Protein AF-A0A9X4QNJ6-F1 (afdb_monomer_lite)

pLDDT: mean 74.49, std 9.07, range [53.19, 87.25]

Sequence (95 aa):
MTDSLLGLVFEYGYVGLFLAMALGLIGIPVPDEALLTAAGYLMAQGHLKLGFTMLAAITGELDRNVAELFARQMARTPAADEVRAAAAPDAGQAR

Foldseek 3Di:
DLVVLLVLCVPVPLVSLLVSLQVCLVPPVRPNVVSVVSNVVCVVVVNDDPVSNVVSSVVSVVVSVVVVVVVVVVVVDCVV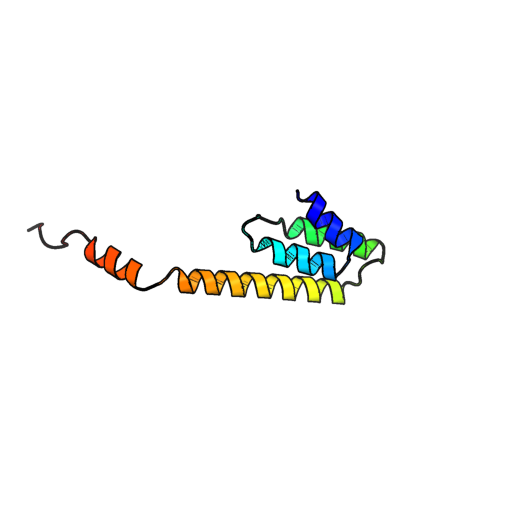VVVVVVPPPPPPPDD

Structure (mmCIF, N/CA/C/O backbone):
data_AF-A0A9X4QNJ6-F1
#
_entry.id   AF-A0A9X4QNJ6-F1
#
loop_
_atom_site.group_PDB
_atom_site.id
_atom_site.type_symbol
_atom_site.label_atom_id
_atom_site.label_alt_id
_atom_site.label_comp_id
_atom_site.label_asym_id
_atom_site.label_entity_id
_atom_site.label_seq_id
_atom_site.pdbx_PDB_ins_code
_atom_site.Cartn_x
_atom_site.Cartn_y
_atom_site.Cartn_z
_atom_site.occupancy
_atom_site.B_iso_or_equiv
_atom_site.auth_seq_id
_atom_site.auth_comp_id
_atom_site.auth_asym_id
_atom_site.auth_atom_id
_atom_site.pdbx_PDB_model_num
ATOM 1 N N . MET A 1 1 ? -14.177 5.576 -11.249 1.00 53.19 1 MET A N 1
ATOM 2 C CA . MET A 1 1 ? -13.114 4.529 -11.337 1.00 53.19 1 MET A CA 1
ATOM 3 C C . MET A 1 1 ? -12.315 4.478 -10.044 1.00 53.19 1 MET A C 1
ATOM 5 O O . MET A 1 1 ? -12.197 3.412 -9.459 1.00 53.19 1 MET A O 1
ATOM 9 N N . THR A 1 2 ? -11.858 5.625 -9.541 1.00 61.03 2 THR A N 1
ATOM 10 C CA . THR A 1 2 ? -11.403 5.803 -8.151 1.00 61.03 2 THR A CA 1
ATOM 11 C C . THR A 1 2 ? -12.442 5.338 -7.125 1.00 61.03 2 THR A C 1
ATOM 13 O O . THR A 1 2 ? -12.072 4.760 -6.110 1.00 61.03 2 THR A O 1
ATOM 16 N N . ASP A 1 3 ? -13.735 5.486 -7.428 1.00 64.19 3 ASP A N 1
ATOM 17 C CA . ASP A 1 3 ? -14.847 5.013 -6.588 1.00 64.19 3 ASP A CA 1
ATOM 18 C C . ASP A 1 3 ? -14.793 3.511 -6.282 1.00 64.19 3 ASP A C 1
ATOM 20 O O . ASP A 1 3 ? -15.149 3.096 -5.185 1.00 64.19 3 ASP A O 1
ATOM 24 N N . SER A 1 4 ? -14.311 2.686 -7.218 1.00 71.25 4 SER A N 1
ATOM 25 C CA . SER A 1 4 ? -14.221 1.231 -7.027 1.00 71.25 4 SER A CA 1
ATOM 26 C C . SER A 1 4 ? -13.068 0.844 -6.097 1.00 71.25 4 SER A C 1
ATOM 28 O O . SER A 1 4 ? -13.201 -0.083 -5.302 1.00 71.25 4 SER A O 1
ATOM 30 N N . LEU A 1 5 ? -11.952 1.578 -6.157 1.00 69.56 5 LEU A N 1
ATOM 31 C CA . LEU A 1 5 ? -10.814 1.389 -5.251 1.00 69.56 5 LEU A CA 1
ATOM 32 C C . LEU A 1 5 ? -11.145 1.891 -3.847 1.00 69.56 5 LEU A C 1
ATOM 34 O O . LEU A 1 5 ? -10.826 1.235 -2.864 1.00 69.56 5 LEU A O 1
ATOM 38 N N . LEU A 1 6 ? -11.844 3.022 -3.753 1.00 73.88 6 LEU A N 1
ATOM 39 C CA . LEU A 1 6 ? -12.366 3.519 -2.485 1.00 73.88 6 LEU A CA 1
ATOM 40 C C . LEU A 1 6 ? -13.363 2.525 -1.8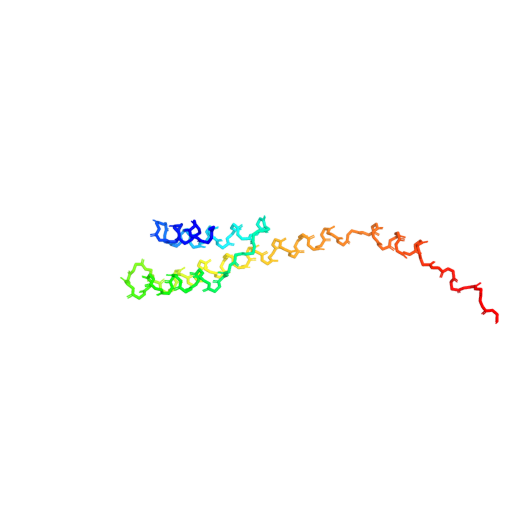84 1.00 73.88 6 LEU A C 1
ATOM 42 O O . LEU A 1 6 ? -13.249 2.213 -0.704 1.00 73.88 6 LEU A O 1
ATOM 46 N N . GLY A 1 7 ? -14.264 1.959 -2.692 1.00 72.31 7 GLY A N 1
ATOM 47 C CA . GLY A 1 7 ? -15.181 0.898 -2.266 1.00 72.31 7 GLY A CA 1
ATOM 48 C C . GLY A 1 7 ? -14.456 -0.292 -1.635 1.00 72.31 7 GLY A C 1
ATOM 49 O O . GLY A 1 7 ? -14.835 -0.726 -0.553 1.00 72.31 7 GLY A O 1
ATOM 50 N N . LEU A 1 8 ? -13.343 -0.739 -2.228 1.00 72.00 8 LEU A N 1
ATOM 51 C CA . LEU A 1 8 ? -12.504 -1.789 -1.640 1.00 72.00 8 LEU A CA 1
ATOM 52 C C . LEU A 1 8 ? -11.986 -1.411 -0.245 1.00 72.00 8 LEU A C 1
ATOM 54 O O . LEU A 1 8 ? -12.046 -2.234 0.664 1.00 72.00 8 LEU A O 1
ATOM 58 N N . VAL A 1 9 ? -11.510 -0.180 -0.043 1.00 77.69 9 VAL A N 1
ATOM 59 C CA . VAL A 1 9 ? -11.029 0.281 1.274 1.00 77.69 9 VAL A CA 1
ATOM 60 C C . VAL A 1 9 ? -12.173 0.394 2.284 1.00 77.69 9 VAL A C 1
ATOM 62 O O . VAL A 1 9 ? -12.011 0.004 3.440 1.00 77.69 9 VAL A O 1
ATOM 65 N N . PHE A 1 10 ? -13.333 0.896 1.859 1.00 75.88 10 PHE A N 1
ATOM 66 C CA . PHE A 1 10 ? -14.506 1.052 2.719 1.00 75.88 10 PHE A CA 1
ATOM 67 C C . PHE A 1 10 ? -15.135 -0.289 3.121 1.00 75.88 10 PHE A C 1
ATOM 69 O O . PHE A 1 10 ? -15.619 -0.415 4.242 1.00 75.88 10 PHE A O 1
ATOM 76 N N . GLU A 1 11 ? -15.103 -1.290 2.241 1.00 79.31 11 GLU A N 1
ATOM 77 C CA . GLU A 1 11 ? -15.763 -2.583 2.451 1.00 79.31 11 GLU A CA 1
ATOM 78 C C . GLU A 1 11 ? -14.818 -3.649 3.036 1.00 79.31 11 GLU A C 1
ATOM 80 O O . GLU A 1 11 ? -15.227 -4.447 3.877 1.00 79.31 11 GLU A O 1
ATOM 85 N N . TYR A 1 12 ? -13.530 -3.626 2.665 1.00 75.75 12 TYR A N 1
ATOM 86 C CA . TYR A 1 12 ? -12.527 -4.620 3.082 1.00 75.75 12 TYR A CA 1
ATOM 87 C C . TYR A 1 12 ? -11.419 -4.064 3.996 1.00 75.75 12 TYR A C 1
ATOM 89 O O . TYR A 1 12 ? -10.502 -4.802 4.378 1.00 75.75 12 TYR A O 1
ATOM 97 N N . GLY A 1 13 ? -11.463 -2.780 4.366 1.00 79.62 13 GLY A N 1
ATOM 98 C CA . GLY A 1 13 ? -10.541 -2.173 5.330 1.00 79.62 13 GLY A CA 1
ATOM 99 C C . GLY A 1 13 ? -9.069 -2.312 4.927 1.00 79.62 13 GLY A C 1
ATOM 100 O O . GLY A 1 13 ? -8.668 -1.892 3.843 1.00 79.62 13 GLY A O 1
ATOM 101 N N . TYR A 1 14 ? -8.242 -2.916 5.790 1.00 73.88 14 TYR A N 1
ATOM 102 C CA . TYR A 1 14 ? -6.797 -3.070 5.545 1.00 73.88 14 TYR A CA 1
ATOM 103 C C . TYR A 1 14 ? -6.472 -3.904 4.302 1.00 73.88 14 TYR A C 1
ATOM 105 O O . TYR A 1 14 ? -5.541 -3.576 3.572 1.00 73.88 14 TYR A O 1
ATOM 113 N N . VAL A 1 15 ? -7.237 -4.974 4.058 1.00 76.31 15 VAL A N 1
ATOM 114 C CA . VAL A 1 15 ? -7.035 -5.843 2.888 1.00 76.31 15 VAL A CA 1
ATOM 115 C C . VAL A 1 15 ? -7.433 -5.094 1.620 1.00 76.31 15 VAL A C 1
ATOM 117 O O . VAL A 1 15 ? -6.734 -5.171 0.615 1.00 76.31 15 VAL A O 1
ATOM 120 N N . GLY A 1 16 ? -8.507 -4.306 1.698 1.00 80.06 16 GLY A N 1
ATOM 121 C CA . GLY A 1 16 ? -8.932 -3.410 0.629 1.00 80.06 16 GLY A CA 1
ATOM 122 C C . GLY A 1 16 ? -7.886 -2.356 0.288 1.00 80.06 16 GLY A C 1
ATOM 123 O O . GLY A 1 16 ? -7.603 -2.144 -0.884 1.00 80.06 16 GLY A O 1
ATOM 124 N N . LEU A 1 17 ? -7.262 -1.750 1.303 1.00 78.94 17 LEU A N 1
ATOM 125 C CA . LEU A 1 17 ? -6.177 -0.785 1.123 1.00 78.94 17 LEU A CA 1
ATOM 126 C C . LEU A 1 17 ? -4.951 -1.421 0.462 1.00 78.94 17 LEU A C 1
ATOM 128 O O . LEU A 1 17 ? -4.446 -0.880 -0.516 1.00 78.94 17 LEU A O 1
ATOM 132 N N . PHE A 1 18 ? -4.516 -2.588 0.941 1.00 77.31 18 PHE A N 1
ATOM 133 C CA . PHE A 1 18 ? -3.397 -3.319 0.345 1.00 77.31 18 PHE A CA 1
ATOM 134 C C . PHE A 1 18 ? -3.673 -3.696 -1.118 1.00 77.31 18 PHE A C 1
ATOM 136 O O . PHE A 1 18 ? -2.852 -3.428 -1.991 1.00 77.31 18 PHE A O 1
ATOM 143 N N . LEU A 1 19 ? -4.851 -4.259 -1.409 1.00 76.81 19 LEU A N 1
ATOM 144 C CA . LEU A 1 19 ? -5.229 -4.637 -2.771 1.00 76.81 19 LEU A CA 1
ATOM 145 C C . LEU A 1 19 ? -5.401 -3.422 -3.684 1.00 76.81 19 LEU A C 1
ATOM 147 O O . LEU A 1 19 ? -4.993 -3.484 -4.839 1.00 76.81 19 LEU A O 1
ATOM 151 N N . ALA A 1 20 ? -5.963 -2.319 -3.187 1.00 76.69 20 ALA A N 1
ATOM 152 C CA . ALA A 1 20 ? -6.101 -1.086 -3.956 1.00 76.69 20 ALA A CA 1
ATOM 153 C C . ALA A 1 20 ? -4.732 -0.493 -4.330 1.00 76.69 20 ALA A C 1
ATOM 155 O O . ALA A 1 20 ? -4.559 -0.039 -5.460 1.00 76.69 20 ALA A O 1
ATOM 156 N N . MET A 1 21 ? -3.754 -0.564 -3.419 1.00 73.81 21 MET A N 1
ATOM 157 C CA . MET A 1 21 ? -2.368 -0.157 -3.679 1.00 73.81 21 MET A CA 1
ATOM 158 C C . MET A 1 21 ? -1.683 -1.112 -4.674 1.00 73.81 21 MET A C 1
ATOM 160 O O . MET A 1 21 ? -1.066 -0.664 -5.638 1.00 73.81 21 MET A O 1
ATOM 164 N N . ALA A 1 22 ? -1.863 -2.428 -4.510 1.00 72.31 22 ALA A N 1
ATOM 165 C CA . ALA A 1 22 ? -1.279 -3.448 -5.386 1.00 72.31 22 ALA A CA 1
ATOM 166 C C . ALA A 1 22 ? -1.863 -3.435 -6.817 1.00 72.31 22 ALA A C 1
ATOM 168 O O . ALA A 1 22 ? -1.138 -3.624 -7.793 1.00 72.31 22 ALA A O 1
ATOM 169 N N . LEU A 1 23 ? -3.164 -3.165 -6.973 1.00 70.75 23 LEU A N 1
ATOM 170 C CA . LEU A 1 23 ? -3.844 -3.065 -8.274 1.00 70.75 23 LEU A CA 1
ATOM 171 C C . LEU A 1 23 ? -3.392 -1.847 -9.093 1.00 70.75 23 LEU A C 1
ATOM 173 O O . LEU A 1 23 ? -3.494 -1.867 -10.322 1.00 70.75 23 LEU A O 1
ATOM 177 N N . GLY A 1 24 ? -2.838 -0.816 -8.445 1.00 63.50 24 GLY A N 1
ATOM 178 C CA . GLY A 1 24 ? -2.255 0.342 -9.126 1.00 63.50 24 GLY A CA 1
ATOM 179 C C . GLY A 1 24 ? -1.031 0.020 -9.987 1.00 63.50 24 GLY A C 1
ATOM 180 O O . GLY A 1 24 ? -0.626 0.840 -10.812 1.00 63.50 24 GLY A O 1
ATOM 181 N N . LEU A 1 25 ? -0.475 -1.186 -9.858 1.00 60.69 25 LEU A N 1
ATOM 182 C CA . LEU A 1 25 ? 0.626 -1.688 -10.676 1.00 60.69 25 LEU A CA 1
ATOM 183 C C . LEU A 1 25 ? 0.199 -2.074 -12.110 1.00 60.69 25 LEU A C 1
ATOM 185 O O . LEU A 1 25 ? 1.030 -2.069 -13.013 1.00 60.69 25 LEU A O 1
ATOM 189 N N . ILE A 1 26 ? -1.089 -2.350 -12.370 1.00 64.06 26 ILE A N 1
ATOM 190 C CA . ILE A 1 26 ? -1.595 -2.849 -13.674 1.00 64.06 26 ILE A CA 1
ATOM 191 C C . ILE A 1 26 ? -1.762 -1.709 -14.715 1.00 64.06 26 ILE A C 1
ATOM 193 O O . ILE A 1 26 ? -2.448 -1.840 -15.724 1.00 64.06 26 ILE A O 1
ATOM 197 N N . GLY A 1 27 ? -1.110 -0.561 -14.506 1.00 57.38 27 GLY A N 1
ATOM 198 C CA . GLY A 1 27 ? -1.097 0.554 -15.463 1.00 57.38 27 GLY A CA 1
ATOM 199 C C . GLY A 1 27 ? -2.227 1.571 -15.291 1.00 57.38 27 GLY A C 1
ATOM 200 O O . GLY A 1 27 ? -2.369 2.467 -16.121 1.00 57.38 27 GLY A O 1
ATOM 201 N N . ILE A 1 28 ? -3.005 1.478 -14.208 1.00 63.00 28 ILE A N 1
ATOM 202 C CA . ILE A 1 28 ? -3.902 2.560 -13.790 1.00 63.00 28 ILE A CA 1
ATOM 203 C C . ILE A 1 28 ? -3.120 3.475 -12.837 1.00 63.00 28 ILE A C 1
ATOM 205 O O . ILE A 1 28 ? -2.640 2.985 -11.814 1.00 63.00 28 ILE A O 1
ATOM 209 N N . PRO A 1 29 ? -2.985 4.785 -13.128 1.00 63.34 29 PRO A N 1
ATOM 210 C CA . PRO A 1 29 ? -2.425 5.739 -12.179 1.00 63.34 29 PRO A CA 1
ATOM 211 C C . PRO A 1 29 ? -3.402 5.872 -11.010 1.00 63.34 29 PRO A C 1
ATOM 213 O O . PRO A 1 29 ? -4.391 6.603 -11.072 1.00 63.34 29 PRO A O 1
ATOM 216 N N . VAL A 1 30 ? -3.170 5.077 -9.972 1.00 68.12 30 VAL A N 1
ATOM 217 C CA . VAL A 1 30 ? -3.924 5.151 -8.727 1.00 68.12 30 VAL A CA 1
ATOM 218 C C . VAL A 1 30 ? -3.388 6.342 -7.935 1.00 68.12 30 VAL A C 1
ATOM 220 O O . VAL A 1 30 ? -2.179 6.442 -7.757 1.00 68.12 30 VAL A O 1
ATOM 223 N N . PRO A 1 31 ? -4.254 7.272 -7.502 1.00 73.12 31 PRO A N 1
ATOM 224 C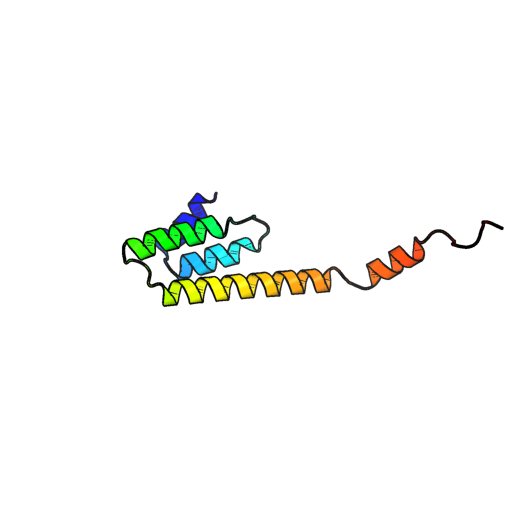 CA . PRO A 1 31 ? -3.843 8.381 -6.656 1.00 73.12 31 PRO A CA 1
ATOM 225 C C . PRO A 1 31 ? -3.662 7.870 -5.226 1.00 73.12 31 PRO A C 1
ATOM 227 O O . PRO A 1 31 ? -4.625 7.756 -4.458 1.00 73.12 31 PRO A O 1
ATOM 230 N N . ASP A 1 32 ? -2.423 7.537 -4.885 1.00 77.25 32 ASP A N 1
ATOM 231 C CA . ASP A 1 32 ? -2.026 6.994 -3.586 1.00 77.25 32 ASP A CA 1
ATOM 232 C C . ASP A 1 32 ? -2.404 7.955 -2.442 1.00 77.25 32 ASP A C 1
ATOM 234 O O . ASP A 1 32 ? -2.847 7.525 -1.372 1.00 77.25 32 ASP A O 1
ATOM 238 N N . GLU A 1 33 ? -2.377 9.269 -2.699 1.00 81.56 33 GLU A N 1
ATOM 239 C CA . GLU A 1 33 ? -2.823 10.289 -1.749 1.00 81.56 33 GLU A CA 1
ATOM 240 C C . GLU A 1 33 ? -4.321 10.181 -1.440 1.00 81.56 33 GLU A C 1
ATOM 242 O O . GLU A 1 33 ? -4.734 10.397 -0.298 1.00 81.56 33 GLU A O 1
ATOM 247 N N . ALA A 1 34 ? -5.154 9.823 -2.423 1.00 80.75 34 ALA A N 1
ATOM 248 C CA . ALA A 1 34 ? -6.599 9.700 -2.232 1.00 80.75 34 ALA A CA 1
ATOM 249 C C . ALA A 1 34 ? -6.956 8.465 -1.392 1.00 80.75 34 ALA A C 1
ATOM 251 O O . ALA A 1 34 ? -7.829 8.539 -0.525 1.00 80.75 34 ALA A O 1
ATOM 252 N N . LEU A 1 35 ? -6.250 7.350 -1.603 1.00 81.88 35 LEU A N 1
ATOM 253 C CA . LEU A 1 35 ? -6.406 6.129 -0.809 1.00 81.88 35 LEU A CA 1
ATOM 254 C C . LEU A 1 35 ? -5.958 6.333 0.639 1.00 81.88 35 LEU A C 1
ATOM 256 O O . LEU A 1 35 ? -6.685 5.965 1.562 1.00 81.88 35 LEU A O 1
ATOM 260 N N . LEU A 1 36 ? -4.811 6.982 0.851 1.00 83.81 36 LEU A N 1
ATOM 261 C CA . LEU A 1 36 ? -4.336 7.336 2.190 1.00 83.81 36 LEU A CA 1
ATOM 262 C C . LEU A 1 36 ? -5.260 8.343 2.884 1.00 83.81 36 LEU A C 1
ATOM 264 O O . LEU A 1 36 ? -5.496 8.224 4.086 1.00 83.81 36 LEU A O 1
ATOM 268 N N . THR A 1 37 ? -5.846 9.285 2.141 1.00 87.25 37 THR A N 1
ATOM 269 C CA . THR A 1 37 ? -6.843 10.228 2.675 1.00 87.25 37 THR A CA 1
ATOM 270 C C . THR A 1 37 ? -8.119 9.504 3.113 1.00 87.25 37 THR A C 1
ATOM 272 O O . THR A 1 37 ? -8.623 9.749 4.210 1.00 87.25 37 THR A O 1
ATOM 275 N N . ALA A 1 38 ? -8.621 8.565 2.308 1.00 83.44 38 ALA A N 1
ATOM 276 C CA . ALA A 1 38 ? -9.785 7.752 2.658 1.00 83.44 38 ALA A CA 1
ATOM 277 C C . ALA A 1 38 ? -9.509 6.812 3.843 1.00 83.44 38 ALA A C 1
ATOM 279 O O . ALA A 1 38 ? -10.331 6.699 4.754 1.00 83.44 38 ALA A O 1
ATOM 280 N N . ALA A 1 39 ? -8.324 6.201 3.892 1.00 83.88 39 ALA A N 1
ATOM 281 C CA . ALA A 1 39 ? -7.872 5.446 5.054 1.00 83.88 39 ALA A CA 1
ATOM 282 C C . ALA A 1 39 ? -7.779 6.346 6.300 1.00 83.88 39 ALA A C 1
ATOM 284 O O . ALA A 1 39 ? -8.211 5.946 7.378 1.00 83.88 39 ALA A O 1
ATOM 285 N N . GLY A 1 40 ? -7.294 7.582 6.146 1.00 84.00 40 GLY A N 1
ATOM 286 C CA . GLY A 1 40 ? -7.296 8.639 7.163 1.00 84.00 40 GLY A CA 1
ATOM 287 C C . GLY A 1 40 ? -8.680 8.918 7.737 1.00 84.00 40 GLY A C 1
ATOM 288 O O . GLY A 1 40 ? -8.862 8.929 8.955 1.00 84.00 40 GLY A O 1
ATOM 289 N N . TYR A 1 41 ? -9.671 9.068 6.861 1.00 85.81 41 TYR A N 1
ATOM 290 C CA . TYR A 1 41 ? -11.067 9.246 7.245 1.00 85.81 41 TYR A CA 1
ATOM 291 C C . TYR A 1 41 ? -11.610 8.044 8.036 1.00 85.81 41 TYR A C 1
ATOM 293 O O . TYR A 1 41 ? -12.202 8.213 9.102 1.00 85.81 41 TYR A O 1
ATOM 301 N N . LEU A 1 42 ? -11.347 6.821 7.573 1.00 82.50 42 LEU A N 1
ATOM 302 C CA . LEU A 1 42 ? -11.778 5.601 8.261 1.00 82.50 42 LEU A CA 1
ATOM 303 C C . LEU A 1 42 ? -11.070 5.387 9.610 1.00 82.50 42 LEU A C 1
ATOM 305 O O . LEU A 1 42 ? -11.683 4.877 10.550 1.00 82.50 42 LEU A O 1
ATOM 309 N N . MET A 1 43 ? -9.811 5.817 9.740 1.00 86.81 43 MET A N 1
ATOM 310 C CA . MET A 1 43 ? -9.098 5.854 11.022 1.00 86.81 43 MET A CA 1
ATOM 311 C C . MET A 1 43 ? -9.732 6.854 11.990 1.00 86.81 43 MET A C 1
ATOM 313 O O . MET A 1 43 ? -9.919 6.529 13.161 1.00 86.81 43 MET A O 1
ATOM 317 N N . ALA A 1 44 ? -10.116 8.040 11.508 1.00 83.88 44 ALA A N 1
ATOM 318 C CA . ALA A 1 44 ? -10.806 9.043 12.320 1.00 83.88 44 ALA A CA 1
ATOM 319 C C . ALA A 1 44 ? -12.178 8.552 12.819 1.00 83.88 44 ALA A C 1
ATOM 321 O O . ALA A 1 44 ? -12.609 8.929 13.906 1.00 83.88 44 ALA A O 1
ATOM 322 N N . GLN A 1 45 ? -12.837 7.668 12.065 1.00 85.75 45 GLN A N 1
ATOM 323 C CA . GLN A 1 45 ? -14.068 6.994 12.489 1.00 85.75 45 GLN A CA 1
ATOM 324 C C . GLN A 1 45 ? -13.841 5.742 13.356 1.00 85.75 45 GLN A C 1
ATOM 326 O O . GLN A 1 45 ? -14.806 5.104 13.765 1.00 85.75 45 GLN A O 1
ATOM 331 N N . GLY A 1 46 ? -12.588 5.373 13.643 1.00 83.38 46 GLY A N 1
ATOM 332 C CA . GLY A 1 46 ? -12.242 4.221 14.482 1.00 83.38 46 GLY A CA 1
ATOM 333 C C . GLY A 1 46 ? -12.314 2.857 13.783 1.00 83.38 46 GLY A C 1
ATOM 334 O O . GLY A 1 46 ? -12.122 1.834 14.438 1.00 83.38 46 GLY A O 1
ATOM 335 N N . HIS A 1 47 ? -12.550 2.824 12.469 1.00 79.19 47 HIS A N 1
ATOM 336 C CA . HIS A 1 47 ? -12.649 1.586 11.687 1.00 79.19 47 HIS A CA 1
ATOM 337 C C . HIS A 1 47 ? -11.273 1.013 11.313 1.00 79.19 47 HIS A C 1
ATOM 339 O O . HIS A 1 47 ? -11.127 -0.199 11.160 1.00 79.19 47 HIS A O 1
ATOM 345 N N . LEU A 1 48 ? -10.248 1.866 11.207 1.00 81.94 48 LEU A N 1
ATOM 346 C CA . LEU A 1 48 ? -8.855 1.458 11.012 1.00 81.94 48 LEU A CA 1
ATOM 347 C C . LEU A 1 48 ? -7.956 1.958 12.155 1.00 81.94 48 LEU A C 1
ATOM 349 O O . LEU A 1 48 ? -8.146 3.032 12.717 1.00 81.94 48 LEU A O 1
ATOM 353 N N . LYS A 1 49 ? -6.927 1.177 12.477 1.00 84.44 49 LYS A N 1
ATOM 354 C CA . LYS A 1 49 ? -5.862 1.492 13.426 1.00 84.44 49 LYS A CA 1
ATOM 355 C C . LYS A 1 49 ? -4.616 1.885 12.649 1.00 84.44 49 LYS A C 1
ATOM 357 O O . LYS A 1 49 ? -4.136 1.115 11.819 1.00 84.44 49 LYS A O 1
ATOM 362 N N . LEU A 1 50 ? -4.043 3.025 13.025 1.00 83.00 50 LEU A N 1
ATOM 363 C CA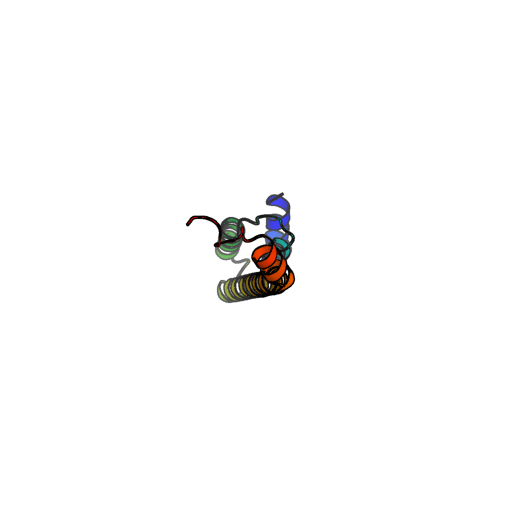 . LEU A 1 50 ? -2.875 3.632 12.382 1.00 83.00 50 LEU A CA 1
ATOM 364 C C . LEU A 1 50 ? -1.729 2.648 12.112 1.00 83.00 50 LEU A C 1
ATOM 366 O O . LEU A 1 50 ? -1.196 2.626 11.009 1.00 83.00 50 LEU A O 1
ATOM 370 N N . GLY A 1 51 ? -1.384 1.801 13.088 1.00 83.44 51 GLY A N 1
ATOM 371 C CA . GLY A 1 51 ? -0.271 0.856 12.948 1.00 83.44 51 GLY A CA 1
ATOM 372 C C . GLY A 1 51 ? -0.464 -0.162 11.819 1.00 83.44 51 GLY A C 1
ATOM 373 O O . GLY A 1 51 ? 0.454 -0.392 11.036 1.00 83.44 51 GLY A O 1
ATOM 374 N N . PHE A 1 52 ? -1.664 -0.734 11.690 1.00 79.62 52 PHE A N 1
ATOM 375 C CA . PHE A 1 52 ? -1.961 -1.700 10.627 1.00 79.62 52 PHE A CA 1
ATOM 376 C C . PHE A 1 52 ? -2.117 -1.016 9.267 1.00 79.62 52 PHE A C 1
ATOM 378 O O . PHE A 1 52 ? -1.664 -1.558 8.263 1.00 79.62 52 PHE A O 1
ATOM 385 N N . THR A 1 53 ? -2.680 0.195 9.236 1.00 83.81 53 THR A N 1
ATOM 386 C CA . THR A 1 53 ? -2.756 1.019 8.021 1.00 83.81 53 THR A CA 1
ATOM 387 C C . THR A 1 53 ? -1.363 1.359 7.490 1.00 83.81 53 THR A C 1
ATOM 389 O O . THR A 1 53 ? -1.112 1.198 6.301 1.00 83.81 53 THR A O 1
ATOM 392 N N . MET A 1 54 ? -0.437 1.771 8.366 1.00 83.69 54 MET A N 1
ATOM 393 C CA . MET A 1 54 ? 0.957 2.038 7.993 1.00 83.69 54 MET A CA 1
ATOM 394 C C . MET A 1 54 ? 1.644 0.793 7.441 1.00 83.69 54 MET A C 1
ATOM 396 O O . MET A 1 54 ? 2.301 0.876 6.409 1.00 83.69 54 MET A O 1
ATOM 400 N N . LEU A 1 55 ? 1.487 -0.358 8.102 1.00 85.25 55 LEU A N 1
ATOM 401 C CA . LEU A 1 55 ? 2.087 -1.604 7.627 1.00 85.25 55 LEU A CA 1
ATOM 402 C C . LEU A 1 55 ? 1.566 -1.989 6.241 1.00 85.25 55 LEU A C 1
ATOM 404 O O . LEU A 1 55 ? 2.375 -2.314 5.376 1.00 85.25 55 LEU A O 1
ATOM 408 N N . ALA A 1 56 ? 0.251 -1.906 6.019 1.00 81.19 56 ALA A N 1
ATOM 409 C CA . ALA A 1 56 ? -0.372 -2.210 4.732 1.00 81.19 56 ALA A CA 1
ATOM 410 C C . ALA A 1 56 ? 0.089 -1.251 3.621 1.00 81.19 56 ALA A C 1
ATOM 412 O O . ALA A 1 56 ? 0.405 -1.698 2.522 1.00 81.19 56 ALA A O 1
ATOM 413 N N . ALA A 1 57 ? 0.183 0.050 3.916 1.00 82.81 57 ALA A N 1
ATOM 414 C CA . ALA A 1 57 ? 0.660 1.049 2.962 1.00 82.81 57 ALA A CA 1
ATOM 415 C C . ALA A 1 57 ? 2.142 0.837 2.602 1.00 82.81 57 ALA A C 1
ATOM 417 O O . ALA A 1 57 ? 2.494 0.814 1.428 1.00 82.81 57 ALA A O 1
ATOM 418 N N . ILE A 1 58 ? 3.006 0.610 3.599 1.00 85.56 58 ILE A N 1
ATOM 419 C CA . ILE A 1 58 ? 4.442 0.380 3.378 1.00 85.56 58 ILE A CA 1
ATOM 420 C C . ILE A 1 58 ? 4.683 -0.895 2.563 1.00 85.56 58 ILE A C 1
ATOM 422 O O . ILE A 1 58 ? 5.515 -0.893 1.660 1.00 85.56 58 ILE A O 1
ATOM 426 N N . THR A 1 59 ? 3.975 -1.984 2.873 1.00 81.94 59 THR A N 1
ATOM 427 C CA . THR A 1 59 ? 4.134 -3.246 2.130 1.00 81.94 59 THR A CA 1
ATOM 428 C C . THR A 1 59 ? 3.601 -3.149 0.706 1.00 81.94 59 THR A C 1
ATOM 430 O O . THR A 1 59 ? 4.282 -3.610 -0.205 1.00 81.94 59 THR A O 1
ATOM 433 N N . GLY A 1 60 ? 2.456 -2.492 0.490 1.00 80.19 60 GLY A N 1
ATOM 434 C CA . GLY A 1 60 ? 1.931 -2.252 -0.857 1.00 80.19 60 GLY A CA 1
ATOM 435 C C . GLY A 1 60 ? 2.885 -1.428 -1.731 1.00 80.19 60 GLY A C 1
ATOM 436 O O . GLY A 1 60 ? 3.146 -1.788 -2.878 1.00 80.19 60 GLY A O 1
ATOM 437 N N . GLU A 1 61 ? 3.470 -0.367 -1.173 1.00 81.75 61 GLU A N 1
ATOM 438 C CA . GLU A 1 61 ? 4.409 0.503 -1.891 1.00 81.75 61 GLU A CA 1
ATOM 439 C C . GLU A 1 61 ? 5.752 -0.188 -2.177 1.00 81.75 61 GLU A C 1
ATOM 441 O O . GLU A 1 61 ? 6.378 0.018 -3.222 1.00 81.75 61 GLU A O 1
ATOM 446 N N . LEU A 1 62 ? 6.206 -1.045 -1.258 1.00 84.56 62 LEU A N 1
ATOM 447 C CA . LEU A 1 62 ? 7.416 -1.838 -1.448 1.00 84.56 62 LEU A CA 1
ATOM 448 C C . LEU A 1 62 ? 7.246 -2.840 -2.596 1.00 84.56 62 LEU A C 1
ATOM 450 O O . LEU A 1 62 ? 8.106 -2.899 -3.476 1.00 84.56 62 LEU A O 1
ATOM 454 N N . ASP A 1 63 ? 6.130 -3.573 -2.621 1.00 81.25 63 ASP A N 1
ATOM 455 C CA . ASP A 1 63 ? 5.820 -4.522 -3.697 1.00 81.25 63 ASP A CA 1
ATOM 456 C C . ASP A 1 63 ? 5.750 -3.817 -5.057 1.00 81.25 63 ASP A C 1
ATOM 458 O O . ASP A 1 63 ? 6.317 -4.298 -6.044 1.00 81.25 63 ASP A O 1
ATOM 462 N N . ARG A 1 64 ? 5.129 -2.633 -5.102 1.00 78.94 64 ARG A N 1
ATOM 463 C CA . ARG A 1 64 ? 5.026 -1.818 -6.317 1.00 78.94 64 ARG A CA 1
ATOM 464 C C . ARG A 1 64 ? 6.400 -1.421 -6.860 1.00 78.94 64 ARG A C 1
ATOM 466 O O . ARG A 1 64 ? 6.689 -1.648 -8.036 1.00 78.94 64 ARG A O 1
ATOM 473 N N . ASN A 1 65 ? 7.263 -0.867 -6.010 1.00 83.88 65 ASN A N 1
ATOM 474 C CA . ASN A 1 65 ? 8.585 -0.390 -6.417 1.00 83.88 65 ASN A CA 1
ATOM 475 C C . ASN A 1 65 ? 9.521 -1.532 -6.835 1.00 83.88 65 ASN A C 1
ATOM 477 O O . ASN A 1 65 ? 10.294 -1.379 -7.783 1.00 83.88 65 ASN A O 1
ATOM 481 N N . VAL A 1 66 ? 9.440 -2.690 -6.171 1.00 85.88 66 VAL A N 1
ATOM 482 C CA . VAL A 1 66 ? 10.212 -3.884 -6.548 1.00 85.88 66 VAL A CA 1
ATOM 483 C C . VAL A 1 66 ? 9.759 -4.411 -7.909 1.00 85.88 66 VAL A C 1
ATOM 485 O O . VAL A 1 66 ? 10.603 -4.689 -8.764 1.00 85.88 66 VAL A O 1
ATOM 488 N N . ALA A 1 67 ? 8.449 -4.493 -8.148 1.00 80.69 67 ALA A N 1
ATOM 489 C CA . ALA A 1 67 ? 7.911 -4.929 -9.431 1.00 80.69 67 ALA A CA 1
ATOM 490 C C . ALA A 1 67 ? 8.282 -3.969 -10.573 1.00 80.69 67 ALA A C 1
ATOM 492 O O . ALA A 1 67 ? 8.693 -4.411 -11.649 1.00 80.69 67 ALA A O 1
ATOM 493 N N . GLU A 1 68 ? 8.206 -2.657 -10.338 1.00 81.12 68 GLU A N 1
ATOM 494 C CA . GLU A 1 68 ? 8.579 -1.656 -11.336 1.00 81.12 68 GLU A CA 1
ATOM 495 C C . GLU A 1 68 ? 10.088 -1.659 -11.618 1.00 81.12 68 GLU A C 1
ATOM 497 O O . GLU A 1 68 ? 10.509 -1.589 -12.775 1.00 81.12 68 GLU A O 1
ATOM 502 N N . LEU A 1 69 ? 10.927 -1.807 -10.590 1.00 82.75 69 LEU A N 1
ATOM 503 C CA . LEU A 1 69 ? 12.374 -1.944 -10.759 1.00 82.75 69 LEU A CA 1
ATOM 504 C C . LEU A 1 69 ? 12.734 -3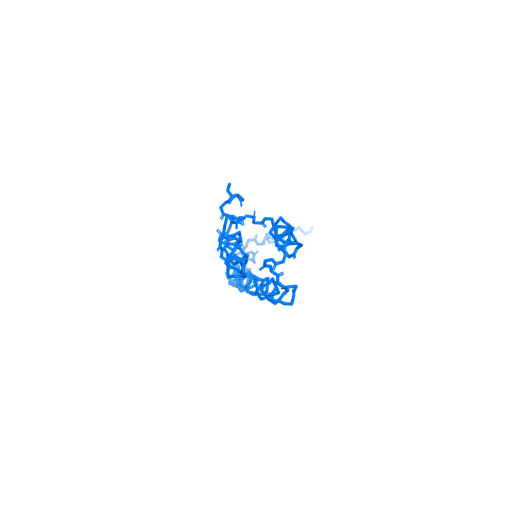.197 -11.563 1.00 82.75 69 LEU A C 1
ATOM 506 O O . LEU A 1 69 ? 13.586 -3.141 -12.453 1.00 82.75 69 LEU A O 1
ATOM 510 N N . PHE A 1 70 ? 12.075 -4.314 -11.274 1.00 82.31 70 PHE A N 1
ATOM 511 C CA . PHE A 1 70 ? 12.275 -5.567 -11.988 1.00 82.31 70 PHE A CA 1
ATOM 512 C C . PHE A 1 70 ? 11.866 -5.443 -13.465 1.00 82.31 70 PHE A C 1
ATOM 514 O O . PHE A 1 70 ? 12.628 -5.817 -14.360 1.00 82.31 70 PHE A O 1
ATOM 521 N N . ALA A 1 71 ? 10.721 -4.813 -13.743 1.00 78.31 71 ALA A N 1
ATOM 522 C CA . ALA A 1 71 ? 10.294 -4.494 -15.104 1.00 78.31 71 ALA A CA 1
ATOM 523 C C . ALA A 1 71 ? 11.301 -3.579 -15.829 1.00 78.31 71 ALA A C 1
ATOM 525 O O . ALA A 1 71 ? 11.644 -3.826 -16.987 1.00 78.31 71 ALA A O 1
ATOM 526 N N . ARG A 1 72 ? 11.849 -2.570 -15.135 1.00 81.00 72 ARG A N 1
ATOM 527 C CA . ARG A 1 72 ? 12.903 -1.685 -15.664 1.00 81.00 72 ARG A CA 1
ATOM 528 C C . ARG A 1 72 ? 14.207 -2.433 -15.963 1.00 81.00 72 ARG A C 1
ATOM 530 O O . ARG A 1 72 ? 14.874 -2.096 -16.939 1.00 81.00 72 ARG A O 1
ATOM 537 N N . GLN A 1 73 ? 14.577 -3.438 -15.165 1.00 80.50 73 GLN A N 1
ATOM 538 C CA . GLN A 1 73 ? 15.749 -4.283 -15.431 1.00 80.50 73 GLN A CA 1
ATOM 539 C C . GLN A 1 73 ? 15.561 -5.148 -16.679 1.00 80.50 73 GLN A C 1
ATOM 541 O O . GLN A 1 73 ? 16.463 -5.209 -17.510 1.00 80.50 73 GLN A O 1
ATOM 546 N N . MET A 1 74 ? 14.389 -5.760 -16.856 1.00 75.19 74 MET A N 1
ATOM 547 C CA . MET A 1 74 ? 14.099 -6.564 -18.049 1.00 75.19 74 MET A CA 1
ATOM 548 C C . MET A 1 74 ? 14.033 -5.715 -19.328 1.00 75.19 74 MET A C 1
ATOM 550 O O . MET A 1 74 ? 14.484 -6.157 -20.386 1.00 75.19 74 MET A O 1
ATOM 554 N N . ALA A 1 75 ? 13.545 -4.474 -19.225 1.00 72.19 75 ALA A N 1
ATOM 555 C CA . ALA A 1 75 ? 13.502 -3.522 -20.335 1.00 72.19 75 ALA A CA 1
ATOM 556 C C . ALA A 1 75 ? 14.888 -2.993 -20.765 1.00 72.19 75 ALA A C 1
ATOM 558 O O . ALA A 1 75 ? 15.027 -2.500 -21.882 1.00 72.19 75 ALA A O 1
ATOM 559 N N . ARG A 1 76 ? 15.927 -3.115 -19.923 1.00 67.19 76 ARG A N 1
ATOM 560 C CA . ARG A 1 76 ? 17.335 -2.823 -20.270 1.00 67.19 76 ARG A CA 1
ATOM 561 C C . ARG A 1 76 ? 18.077 -4.055 -20.803 1.00 67.19 76 ARG A C 1
ATOM 563 O O . ARG A 1 76 ? 19.235 -4.290 -20.467 1.00 67.19 76 ARG A O 1
ATOM 570 N N . THR A 1 77 ? 17.418 -4.887 -21.601 1.00 65.50 77 THR A N 1
ATOM 571 C CA . THR A 1 77 ? 18.095 -6.026 -22.227 1.00 65.50 77 THR A CA 1
ATOM 572 C C . THR A 1 77 ? 19.132 -5.531 -23.257 1.00 65.50 77 THR A C 1
ATOM 574 O O . THR A 1 77 ? 18.871 -4.561 -23.975 1.00 65.50 77 THR A O 1
ATOM 577 N N . PRO A 1 78 ? 20.301 -6.198 -23.362 1.00 59.25 78 PRO A N 1
ATOM 578 C CA . PRO A 1 78 ? 21.476 -5.738 -24.120 1.00 59.25 78 PRO A CA 1
ATOM 579 C C . PRO A 1 78 ? 21.248 -5.559 -25.632 1.00 59.25 78 PRO A C 1
ATOM 581 O O . PRO A 1 78 ? 22.047 -4.911 -26.300 1.00 59.25 78 PRO A O 1
ATOM 584 N N . ALA A 1 79 ? 20.128 -6.051 -26.172 1.00 61.28 79 ALA A N 1
ATOM 585 C CA . ALA A 1 79 ? 19.742 -5.839 -27.566 1.00 61.28 79 ALA A CA 1
ATOM 586 C C . ALA A 1 79 ? 19.493 -4.355 -27.906 1.00 61.28 79 ALA A C 1
ATOM 588 O O . ALA A 1 79 ? 19.734 -3.937 -29.037 1.00 61.28 79 ALA A O 1
ATOM 589 N N . ALA A 1 80 ? 19.038 -3.538 -26.946 1.00 60.91 80 ALA A N 1
ATOM 590 C CA . ALA A 1 80 ? 18.819 -2.107 -27.174 1.00 60.91 80 ALA A CA 1
ATOM 591 C C . ALA A 1 80 ? 20.140 -1.332 -27.307 1.00 60.91 80 ALA A C 1
ATOM 593 O O . ALA A 1 80 ? 20.228 -0.404 -28.113 1.00 60.91 80 ALA A O 1
ATOM 594 N N . ASP A 1 81 ? 21.168 -1.741 -26.558 1.00 63.03 81 ASP A N 1
ATOM 595 C CA . ASP A 1 81 ? 22.505 -1.153 -26.637 1.00 63.03 81 ASP A CA 1
ATOM 596 C C . ASP A 1 81 ? 23.215 -1.571 -27.930 1.00 63.03 81 ASP A C 1
ATOM 598 O O . ASP A 1 81 ? 23.870 -0.744 -28.555 1.00 63.03 81 ASP A O 1
ATOM 602 N N . GLU A 1 82 ? 23.019 -2.809 -28.392 1.00 65.12 82 GLU A N 1
ATOM 603 C CA . GLU A 1 82 ? 23.606 -3.320 -29.638 1.00 65.12 82 GLU A CA 1
ATOM 604 C C . GLU A 1 82 ? 22.985 -2.669 -30.887 1.00 65.12 82 GLU A C 1
ATOM 606 O O . GLU A 1 82 ? 23.703 -2.231 -31.785 1.00 65.12 82 GLU A O 1
ATOM 611 N N . VAL A 1 83 ? 21.657 -2.486 -30.914 1.00 65.00 83 VAL A N 1
ATOM 612 C CA . VAL A 1 83 ? 20.966 -1.745 -31.988 1.00 65.00 83 VAL A CA 1
ATOM 613 C C . VAL A 1 83 ? 21.329 -0.256 -31.960 1.00 65.00 83 VAL A C 1
ATOM 615 O O . VAL A 1 83 ? 21.474 0.360 -33.013 1.00 65.00 83 VAL A O 1
ATOM 618 N N . ARG A 1 84 ? 21.530 0.338 -30.777 1.00 63.66 84 ARG A N 1
ATOM 619 C CA . ARG A 1 84 ? 21.949 1.743 -30.637 1.00 63.66 84 ARG A CA 1
ATOM 620 C C . ARG A 1 84 ? 23.428 1.961 -30.964 1.00 63.66 84 ARG A C 1
ATOM 622 O O . ARG A 1 84 ? 23.764 3.019 -31.489 1.00 63.66 84 ARG A O 1
ATOM 629 N N . ALA A 1 85 ? 24.282 0.970 -30.712 1.00 66.31 85 ALA A N 1
ATOM 630 C CA . ALA A 1 85 ? 25.672 0.946 -31.156 1.00 66.31 85 ALA A CA 1
ATOM 631 C C . ALA A 1 85 ? 25.775 0.751 -32.678 1.00 66.31 85 ALA A C 1
ATOM 633 O O . ALA A 1 85 ? 26.572 1.428 -33.319 1.00 66.31 85 ALA A O 1
ATOM 634 N N . ALA A 1 86 ? 24.928 -0.097 -33.272 1.00 66.44 86 ALA A N 1
ATOM 635 C CA . ALA A 1 86 ? 24.846 -0.288 -34.723 1.00 66.44 86 ALA A CA 1
ATOM 636 C C . ALA A 1 86 ? 24.210 0.905 -35.4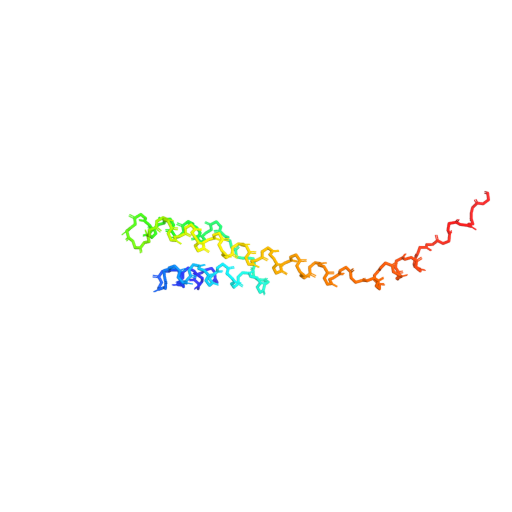68 1.00 66.44 86 ALA A C 1
ATOM 638 O O . ALA A 1 86 ? 24.497 1.120 -36.642 1.00 66.44 86 ALA A O 1
ATOM 639 N N . ALA A 1 87 ? 23.358 1.689 -34.797 1.00 65.19 87 ALA A N 1
ATOM 640 C CA . ALA A 1 87 ? 22.730 2.896 -35.340 1.00 65.19 87 ALA A CA 1
ATOM 641 C C . ALA A 1 87 ? 23.525 4.189 -35.073 1.00 65.19 87 ALA A C 1
ATOM 643 O O . ALA A 1 87 ? 23.079 5.267 -35.474 1.00 65.19 87 ALA A O 1
ATOM 644 N N . ALA A 1 88 ? 24.675 4.118 -34.392 1.00 66.50 88 ALA A N 1
ATOM 645 C CA . ALA A 1 88 ? 25.550 5.272 -34.226 1.00 66.50 88 ALA A CA 1
ATOM 646 C C . ALA A 1 88 ? 26.131 5.654 -35.603 1.00 66.50 88 ALA A C 1
ATOM 648 O O . ALA A 1 88 ? 26.823 4.834 -36.210 1.00 66.50 88 ALA A O 1
ATOM 649 N N . PRO A 1 89 ? 25.848 6.859 -36.137 1.00 66.81 89 PRO A N 1
ATOM 650 C CA . PRO A 1 89 ? 26.393 7.267 -37.419 1.00 66.81 89 PRO A CA 1
ATOM 651 C C . PRO A 1 89 ? 27.908 7.394 -37.286 1.00 66.81 89 PRO A C 1
ATOM 653 O O . PRO A 1 89 ? 28.408 8.024 -36.354 1.00 66.81 89 PRO A O 1
ATOM 656 N N . ASP A 1 90 ? 28.590 6.758 -38.231 1.00 65.00 90 ASP A N 1
ATOM 657 C CA . ASP A 1 90 ? 30.029 6.728 -38.457 1.00 65.00 90 ASP A CA 1
ATOM 658 C C . ASP A 1 90 ? 30.707 8.039 -38.013 1.00 65.00 90 ASP A C 1
ATOM 660 O O . ASP A 1 90 ? 30.687 9.059 -38.711 1.00 65.00 90 ASP A O 1
ATOM 664 N N . ALA A 1 91 ? 31.293 8.031 -36.812 1.00 63.00 91 ALA A N 1
ATOM 665 C CA . ALA A 1 91 ? 32.136 9.106 -36.295 1.00 63.00 91 ALA A CA 1
ATOM 666 C C . ALA A 1 91 ? 33.500 9.052 -37.006 1.00 63.00 91 ALA A C 1
ATOM 668 O O . ALA A 1 91 ? 34.540 8.819 -36.394 1.00 63.00 91 ALA A O 1
ATOM 669 N N . GLY A 1 92 ? 33.470 9.196 -38.332 1.00 61.78 92 GLY A N 1
ATOM 670 C CA . GLY A 1 92 ? 34.572 8.829 -39.212 1.00 61.78 92 GLY A CA 1
ATOM 671 C C . GLY A 1 92 ? 34.449 9.373 -40.633 1.00 61.78 92 GLY A C 1
ATOM 672 O O . GLY A 1 92 ? 34.966 8.760 -41.560 1.00 61.78 92 GLY A O 1
ATOM 673 N N . GLN A 1 93 ? 33.780 10.511 -40.848 1.00 61.16 93 GLN A N 1
ATOM 674 C CA . GLN A 1 93 ? 33.857 11.202 -42.142 1.00 61.16 93 GLN A CA 1
ATOM 675 C C . GLN A 1 93 ? 33.617 12.718 -42.044 1.00 61.16 93 GLN A C 1
ATOM 677 O O . GLN A 1 93 ? 32.777 13.290 -42.726 1.00 61.16 93 GLN A O 1
ATOM 682 N N . ALA A 1 94 ? 34.403 13.397 -41.215 1.00 55.41 94 ALA A N 1
ATOM 683 C CA . ALA A 1 94 ? 34.704 14.811 -41.418 1.00 55.41 94 ALA A CA 1
ATOM 684 C C . ALA A 1 94 ? 36.201 14.990 -41.163 1.00 55.41 94 ALA A C 1
ATOM 686 O O . ALA A 1 94 ? 36.661 14.962 -40.023 1.00 55.41 94 ALA A O 1
ATOM 687 N N . ARG A 1 95 ? 36.931 15.007 -42.279 1.00 53.78 95 ARG A N 1
ATOM 688 C CA . ARG A 1 95 ? 38.351 15.345 -42.386 1.00 53.78 95 ARG A CA 1
ATOM 689 C C . ARG A 1 95 ? 38.613 16.777 -41.945 1.00 53.78 95 ARG A C 1
ATOM 691 O O . ARG A 1 95 ? 37.720 17.618 -42.190 1.00 53.78 95 ARG A O 1
#

Radius of gyration: 21.3 Å; chains: 1; bounding box: 54×22×57 Å

Organism: NCBI:txid425004

Secondary structure (DSSP, 8-state):
-HHHHHHHHHHHHHHHHHHHHHHGGGS----HHHHHHHHHHHHHTTSS-HHHHHHHHHHHHHHHHHHHHHHHHHHT-THHHHHHHHTS--S----